Protein AF-A0AAV7X0C7-F1 (afdb_monomer)

Radius of gyration: 17.23 Å; Cα contacts (8 Å, |Δi|>4): 19; chains: 1; bounding box: 35×41×34 Å

Mean predicted aligned error: 14.01 Å

Sequence (75 aa):
MTGGSLFYSPKKVCQIIVACCMLHNLALRRQVPFLQEDGPDGGVVAAVEPVDSEDEEAEEEDINNRNTVIQQYFQ

Solvent-accessible surface area (backbone atoms only — not comparable to full-atom values): 4954 Å² total; per-residue (Å²): 133,92,81,68,74,74,96,50,56,69,72,53,48,51,52,51,54,53,50,50,54,53,51,49,54,49,35,61,78,64,64,54,82,70,81,69,89,84,57,102,63,80,70,73,72,72,76,78,75,82,81,86,70,89,51,67,71,59,55,54,51,52,53,50,54,52,50,50,52,46,59,74,76,70,113

pLDDT: mean 72.28, std 14.35, range [38.5, 91.19]

Structure (mmCIF, N/CA/C/O backbone):
data_AF-A0AAV7X0C7-F1
#
_entry.id   AF-A0AAV7X0C7-F1
#
loop_
_atom_site.group_PDB
_atom_site.id
_atom_site.type_symbol
_atom_site.label_atom_id
_atom_site.label_alt_id
_atom_site.label_comp_id
_atom_site.label_asym_id
_atom_site.label_entity_id
_atom_site.label_seq_id
_atom_site.pdbx_PDB_ins_code
_atom_site.Cartn_x
_atom_site.Cartn_y
_atom_site.Cartn_z
_atom_site.occupancy
_atom_site.B_iso_or_equiv
_atom_site.auth_seq_id
_atom_site.auth_comp_id
_atom_site.auth_asym_id
_atom_site.auth_atom_id
_atom_site.pdbx_PDB_model_num
ATOM 1 N N . MET A 1 1 ? 23.779 -21.097 0.093 1.00 38.50 1 MET A N 1
ATOM 2 C CA . MET A 1 1 ? 23.766 -19.628 -0.081 1.00 38.50 1 MET A CA 1
ATOM 3 C C . MET A 1 1 ? 22.679 -19.299 -1.092 1.00 38.50 1 MET A C 1
ATOM 5 O O . MET A 1 1 ? 22.907 -19.415 -2.287 1.00 38.50 1 MET A O 1
ATOM 9 N N . THR A 1 2 ? 21.462 -19.016 -0.633 1.00 48.38 2 THR A N 1
ATOM 10 C CA . THR A 1 2 ? 20.292 -18.727 -1.480 1.00 48.38 2 THR A CA 1
ATOM 11 C C . THR A 1 2 ? 20.338 -17.277 -1.971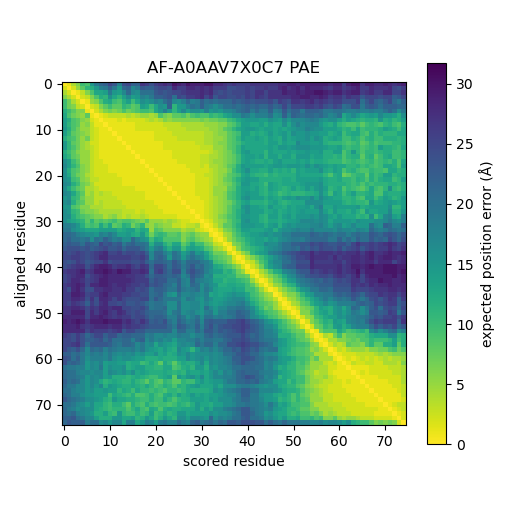 1.00 48.38 2 THR A C 1
ATOM 13 O O . THR A 1 2 ? 19.519 -16.446 -1.610 1.00 48.38 2 THR A O 1
ATOM 16 N N . GLY A 1 3 ? 21.334 -16.962 -2.801 1.00 53.84 3 GLY A N 1
ATOM 17 C CA . GLY A 1 3 ? 21.434 -15.697 -3.536 1.00 53.84 3 GLY A CA 1
ATOM 18 C C . GLY A 1 3 ? 20.597 -15.721 -4.816 1.00 53.84 3 GLY A C 1
ATOM 19 O O . GLY A 1 3 ? 21.109 -15.434 -5.893 1.00 53.84 3 GLY A O 1
ATOM 20 N N . GLY A 1 4 ? 19.338 -16.153 -4.726 1.00 62.25 4 GLY A N 1
ATOM 21 C CA . GLY A 1 4 ? 18.415 -16.115 -5.855 1.00 62.25 4 GLY A CA 1
ATOM 22 C C . GLY A 1 4 ? 17.869 -14.705 -5.985 1.00 62.25 4 GLY A C 1
ATOM 23 O O . GLY A 1 4 ? 16.996 -14.322 -5.211 1.00 62.25 4 GLY A O 1
ATOM 24 N N . SER A 1 5 ? 18.389 -13.919 -6.929 1.00 66.88 5 SER A N 1
ATOM 25 C CA . SER A 1 5 ? 17.730 -12.670 -7.310 1.00 66.88 5 SER A CA 1
ATOM 26 C C . SER A 1 5 ? 16.283 -13.007 -7.673 1.00 66.88 5 SER A C 1
ATOM 28 O O . SER A 1 5 ? 16.041 -13.883 -8.506 1.00 66.88 5 SER A O 1
ATOM 30 N N . LEU A 1 6 ? 15.321 -12.380 -6.992 1.00 64.12 6 LEU A N 1
ATOM 31 C CA . LEU A 1 6 ? 13.911 -12.479 -7.348 1.00 64.12 6 LEU A CA 1
ATOM 32 C C . LEU A 1 6 ? 13.831 -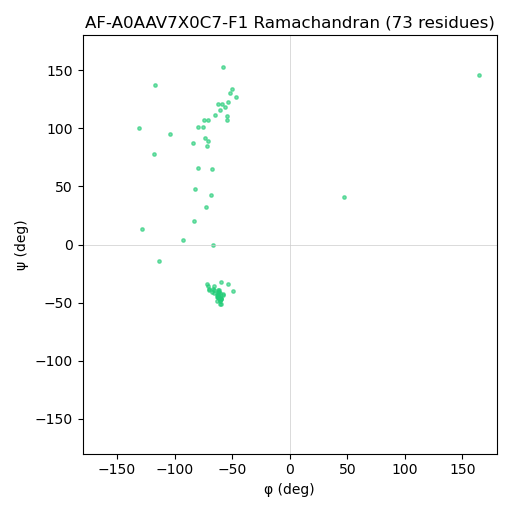12.059 -8.832 1.00 64.12 6 LEU A C 1
ATOM 34 O O . LEU A 1 6 ? 14.107 -10.900 -9.127 1.00 64.12 6 LEU A O 1
ATOM 38 N N . PHE A 1 7 ? 13.532 -12.985 -9.759 1.00 73.75 7 PHE A N 1
ATOM 39 C CA . PHE A 1 7 ? 13.492 -12.773 -11.226 1.00 73.75 7 PHE A CA 1
ATOM 40 C C . PHE A 1 7 ? 12.334 -11.855 -11.667 1.00 73.75 7 PHE A C 1
ATOM 42 O O . PHE A 1 7 ? 11.615 -12.109 -12.632 1.00 73.75 7 PHE A O 1
ATOM 49 N N . TYR A 1 8 ? 12.113 -10.779 -10.933 1.00 80.69 8 TYR A N 1
ATOM 50 C CA . TYR A 1 8 ? 11.029 -9.847 -11.112 1.00 80.69 8 TYR A CA 1
ATOM 51 C C . TYR A 1 8 ? 11.635 -8.499 -11.462 1.00 80.69 8 TYR A C 1
ATOM 53 O O . TYR A 1 8 ? 12.611 -8.052 -10.860 1.00 80.69 8 TYR A O 1
ATOM 61 N N . SER A 1 9 ? 11.035 -7.827 -12.441 1.00 85.44 9 SER A N 1
ATOM 62 C CA . SER A 1 9 ? 11.363 -6.428 -12.676 1.00 85.44 9 SER A CA 1
ATOM 63 C C . SER A 1 9 ? 11.091 -5.620 -11.399 1.00 85.44 9 SER A C 1
ATOM 65 O O . SER A 1 9 ? 10.192 -5.987 -10.634 1.00 85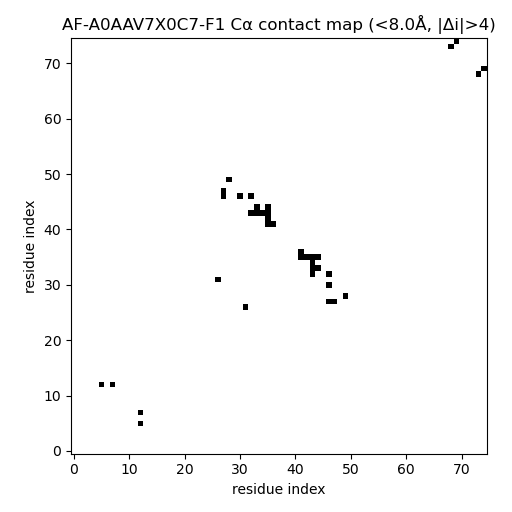.44 9 SER A O 1
ATOM 67 N N . PRO A 1 10 ? 11.789 -4.494 -11.172 1.00 86.31 10 PRO A N 1
ATOM 68 C CA . PRO A 1 10 ? 11.547 -3.646 -10.003 1.00 86.31 10 PRO A CA 1
ATOM 69 C C . PRO A 1 10 ? 10.060 -3.322 -9.804 1.00 86.31 10 PRO A C 1
ATOM 71 O O . PRO A 1 10 ? 9.536 -3.436 -8.701 1.00 86.31 10 PRO A O 1
ATOM 74 N N . LYS A 1 11 ? 9.333 -3.062 -10.900 1.00 86.19 11 LYS A N 1
ATOM 75 C CA . LYS A 1 11 ? 7.879 -2.841 -10.885 1.00 86.19 11 LYS A CA 1
ATOM 76 C C . LYS A 1 11 ? 7.097 -4.021 -10.295 1.00 86.19 11 LYS A C 1
ATOM 78 O O . LYS A 1 11 ? 6.167 -3.812 -9.523 1.00 86.19 11 LYS A O 1
ATOM 83 N N . LYS A 1 12 ? 7.457 -5.256 -10.652 1.00 85.69 12 LYS A N 1
ATOM 84 C CA . LYS A 1 12 ? 6.813 -6.471 -10.132 1.00 85.69 12 LYS A CA 1
ATOM 85 C C . LYS A 1 12 ? 7.154 -6.707 -8.662 1.00 85.69 12 LYS A C 1
ATOM 87 O O . LYS A 1 12 ? 6.260 -7.062 -7.904 1.00 85.69 12 LYS A O 1
ATOM 92 N N . VAL A 1 13 ? 8.39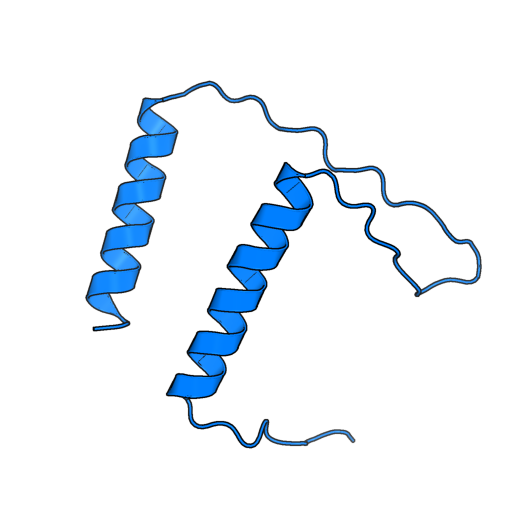4 -6.444 -8.247 1.00 88.19 13 VAL A N 1
ATOM 93 C CA . VAL A 1 13 ? 8.795 -6.523 -6.832 1.00 88.19 13 VAL A CA 1
ATOM 94 C C . VAL A 1 13 ? 8.002 -5.526 -5.985 1.00 88.19 13 VAL A C 1
ATOM 96 O O . VAL A 1 13 ? 7.435 -5.916 -4.969 1.00 88.19 13 VAL A O 1
ATOM 99 N N . CYS A 1 14 ? 7.870 -4.274 -6.432 1.00 87.62 14 CYS A N 1
ATOM 100 C CA . CYS A 1 14 ? 7.065 -3.270 -5.733 1.00 87.62 14 CYS A CA 1
ATOM 101 C C . CYS A 1 14 ? 5.601 -3.706 -5.569 1.00 87.62 14 CYS A C 1
ATOM 103 O O . CYS A 1 14 ? 5.041 -3.578 -4.486 1.00 87.62 14 CYS A O 1
ATOM 105 N N . GLN A 1 15 ? 4.989 -4.273 -6.616 1.00 87.56 15 GLN A N 1
ATOM 106 C CA . GLN A 1 15 ? 3.617 -4.793 -6.544 1.00 87.56 15 GLN A CA 1
ATOM 107 C C . GLN A 1 15 ? 3.475 -5.929 -5.523 1.00 87.56 15 GLN A C 1
ATOM 109 O O . GLN A 1 15 ? 2.489 -5.961 -4.791 1.00 87.56 15 GLN A O 1
ATOM 114 N N . ILE A 1 16 ? 4.456 -6.835 -5.459 1.00 90.38 16 ILE A N 1
ATOM 115 C CA . ILE A 1 16 ? 4.474 -7.927 -4.478 1.00 90.38 16 ILE A CA 1
ATOM 116 C C . ILE A 1 16 ? 4.547 -7.360 -3.058 1.00 90.38 16 ILE A C 1
ATOM 118 O O . ILE A 1 16 ? 3.730 -7.732 -2.222 1.00 90.38 16 ILE A O 1
ATOM 122 N N . ILE A 1 17 ? 5.467 -6.426 -2.796 1.00 89.69 17 ILE A N 1
ATOM 123 C CA . ILE A 1 17 ? 5.627 -5.809 -1.470 1.00 89.69 17 ILE A CA 1
ATOM 124 C C . ILE A 1 17 ? 4.331 -5.111 -1.037 1.00 89.69 17 ILE A C 1
ATOM 126 O O . ILE A 1 17 ? 3.849 -5.341 0.069 1.00 89.69 17 ILE A O 1
ATOM 130 N N . VAL A 1 18 ? 3.721 -4.319 -1.925 1.00 89.94 18 VAL A N 1
ATOM 131 C CA . VAL A 1 18 ? 2.451 -3.633 -1.641 1.00 89.94 18 VAL A CA 1
ATOM 132 C C . VAL A 1 18 ? 1.334 -4.634 -1.330 1.00 89.94 18 VAL A C 1
ATOM 134 O O . VAL A 1 18 ? 0.608 -4.454 -0.351 1.00 89.94 18 VAL A O 1
ATOM 137 N N . ALA A 1 19 ? 1.216 -5.709 -2.115 1.00 90.06 19 ALA A N 1
ATOM 138 C CA . ALA A 1 19 ? 0.238 -6.762 -1.860 1.00 90.06 19 ALA A CA 1
ATOM 139 C C . ALA A 1 19 ? 0.463 -7.435 -0.495 1.00 90.06 19 ALA A C 1
ATOM 141 O O . ALA A 1 19 ? -0.496 -7.639 0.247 1.00 90.06 19 ALA A O 1
ATOM 142 N N . CYS A 1 20 ? 1.716 -7.715 -0.121 1.00 91.19 20 CYS A N 1
ATOM 143 C CA . CYS A 1 20 ? 2.063 -8.250 1.196 1.00 91.19 20 CYS A CA 1
ATOM 144 C C . CYS A 1 20 ? 1.628 -7.314 2.333 1.00 91.19 20 CYS A C 1
ATOM 146 O O . CYS A 1 20 ? 1.007 -7.781 3.285 1.00 91.19 20 CYS A O 1
ATOM 148 N N . CYS A 1 21 ? 1.883 -6.006 2.226 1.00 88.31 21 CYS A N 1
ATOM 149 C CA . CYS A 1 21 ? 1.456 -5.030 3.235 1.00 88.31 21 CYS A CA 1
ATOM 150 C C . CYS A 1 21 ? -0.074 -4.978 3.376 1.00 88.31 21 CYS A C 1
ATOM 152 O O . CYS A 1 21 ? -0.596 -4.976 4.489 1.00 88.31 21 CYS A O 1
ATOM 154 N N . MET A 1 22 ? -0.811 -4.989 2.260 1.00 88.94 22 MET A N 1
ATOM 155 C CA . MET A 1 22 ? -2.279 -5.010 2.289 1.00 88.94 22 MET A CA 1
ATOM 156 C C . MET A 1 22 ? -2.817 -6.277 2.960 1.00 88.94 22 MET A C 1
ATOM 158 O O . MET A 1 22 ? -3.722 -6.199 3.789 1.00 88.94 22 MET A O 1
ATOM 162 N N . LEU A 1 23 ? -2.251 -7.437 2.615 1.00 87.81 23 LEU A N 1
ATOM 163 C CA . LEU A 1 23 ? -2.650 -8.723 3.184 1.00 87.81 23 LEU A CA 1
ATOM 164 C C . LEU A 1 23 ? -2.314 -8.821 4.675 1.00 87.81 23 LEU A C 1
ATOM 166 O O . LEU A 1 23 ? -3.129 -9.340 5.431 1.00 87.81 23 LEU A O 1
ATOM 170 N N . HIS A 1 24 ? -1.172 -8.284 5.109 1.00 85.56 24 HIS A N 1
ATOM 171 C CA . HIS A 1 24 ? -0.802 -8.212 6.522 1.00 85.56 24 HIS A CA 1
ATOM 172 C C . HIS A 1 24 ? -1.818 -7.389 7.319 1.00 85.56 24 HIS A C 1
ATOM 174 O O . HIS A 1 24 ? -2.387 -7.875 8.295 1.00 85.56 24 HIS A O 1
ATOM 180 N N . ASN A 1 25 ? -2.129 -6.184 6.841 1.00 84.12 25 ASN A N 1
ATOM 181 C CA . ASN A 1 25 ? -3.099 -5.309 7.496 1.00 84.12 25 ASN A CA 1
ATOM 182 C C . ASN A 1 25 ? -4.494 -5.948 7.539 1.00 84.12 25 ASN A C 1
ATOM 184 O O . ASN A 1 25 ? -5.205 -5.845 8.537 1.00 84.12 25 ASN A O 1
ATOM 188 N N . LEU A 1 26 ? -4.888 -6.640 6.466 1.00 86.56 26 LEU A N 1
ATOM 189 C CA . LEU A 1 26 ? -6.154 -7.365 6.413 1.00 86.56 26 LEU A CA 1
ATOM 190 C C . LEU A 1 26 ? -6.193 -8.533 7.408 1.00 86.56 26 LEU A C 1
ATOM 192 O O . LEU A 1 26 ? -7.220 -8.742 8.051 1.00 86.56 26 LEU A O 1
ATOM 196 N N . ALA A 1 27 ? -5.097 -9.284 7.526 1.00 83.12 27 ALA A N 1
ATOM 197 C CA . ALA A 1 27 ? -4.976 -10.393 8.464 1.00 83.12 27 ALA A CA 1
ATOM 198 C C . ALA A 1 27 ? -5.080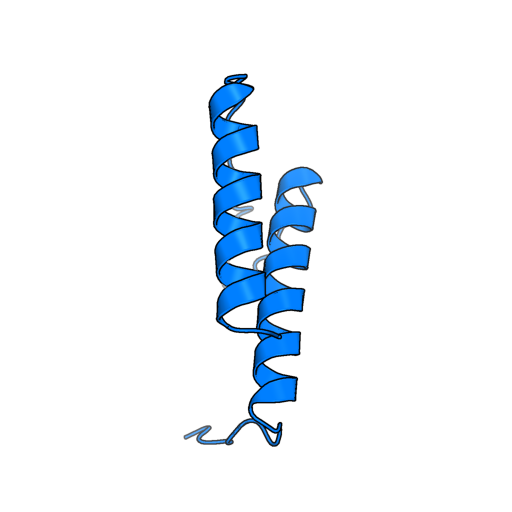 -9.911 9.917 1.00 83.12 27 ALA A C 1
ATOM 200 O O . ALA A 1 27 ? -5.836 -10.504 10.684 1.00 83.12 27 ALA A O 1
ATOM 201 N N . LEU A 1 28 ? -4.414 -8.801 10.260 1.00 83.19 28 LEU A N 1
ATOM 202 C CA . LEU A 1 28 ? -4.516 -8.169 11.580 1.00 83.19 28 LEU A CA 1
ATOM 203 C C . LEU A 1 28 ? -5.954 -7.743 11.896 1.00 83.19 28 LEU A C 1
ATOM 205 O O . LEU A 1 28 ? -6.504 -8.147 12.916 1.00 83.19 28 LEU A O 1
ATOM 209 N N . ARG A 1 29 ? -6.605 -7.007 10.983 1.00 84.81 29 ARG A N 1
ATOM 210 C CA . ARG A 1 29 ? -7.995 -6.541 11.160 1.00 84.81 29 ARG A CA 1
ATOM 211 C C . ARG A 1 29 ? -8.998 -7.677 11.336 1.00 84.81 29 ARG A C 1
ATOM 213 O O . ARG A 1 29 ? -10.011 -7.509 12.001 1.00 84.81 29 ARG A O 1
ATOM 220 N N . ARG A 1 30 ? -8.747 -8.820 10.698 1.00 85.06 30 ARG A N 1
ATOM 221 C CA . ARG A 1 30 ? -9.611 -10.006 10.783 1.00 85.06 30 ARG A CA 1
ATOM 222 C C . ARG A 1 30 ? -9.191 -10.982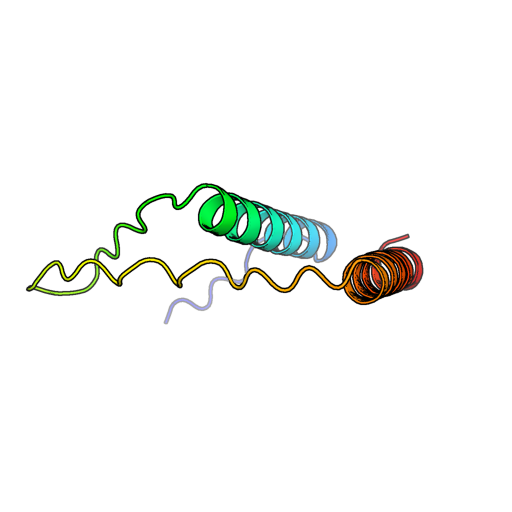 11.878 1.00 85.06 30 ARG A C 1
ATOM 224 O O . ARG A 1 30 ? -9.791 -12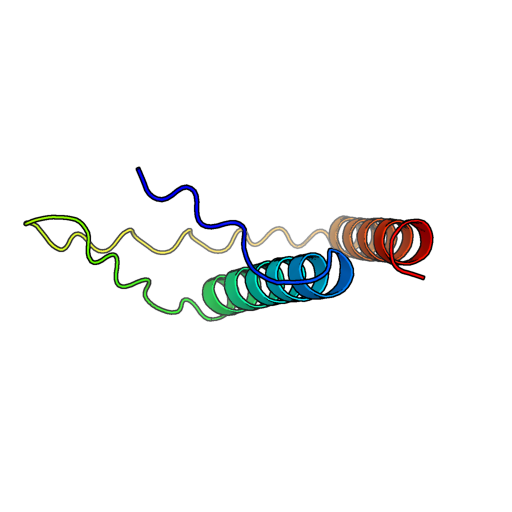.050 11.951 1.00 85.06 30 ARG A O 1
ATOM 231 N N . GLN A 1 31 ? -8.170 -10.646 12.673 1.00 82.50 31 GLN A N 1
ATOM 232 C CA . GLN A 1 31 ? -7.581 -11.528 13.683 1.00 82.50 31 GLN A CA 1
ATOM 233 C C . GLN A 1 31 ? -7.314 -12.934 13.125 1.00 82.50 31 GLN A C 1
ATOM 235 O O . GLN A 1 31 ? -7.593 -13.944 13.771 1.00 82.50 31 GLN A O 1
ATOM 240 N N . VAL A 1 32 ? -6.820 -13.007 11.881 1.00 80.00 32 VAL A N 1
ATOM 241 C CA . VAL A 1 32 ? -6.500 -14.296 11.263 1.00 80.00 32 VAL A CA 1
ATOM 242 C C . VAL A 1 32 ? -5.399 -14.931 12.110 1.00 80.00 32 VAL A C 1
ATOM 244 O O . VAL A 1 32 ? -4.342 -14.312 12.256 1.00 80.00 32 VAL A O 1
ATOM 247 N N . PRO A 1 33 ? -5.619 -16.133 12.674 1.00 69.69 33 PRO A N 1
ATOM 248 C CA . PRO A 1 33 ? -4.623 -16.775 13.513 1.00 69.69 33 PRO A CA 1
ATOM 249 C C . PRO A 1 33 ? -3.365 -17.010 12.681 1.00 69.69 33 PRO A C 1
ATOM 251 O O . PRO A 1 33 ? -3.383 -17.742 11.688 1.00 69.69 33 PRO A O 1
ATOM 254 N N . PHE A 1 34 ? -2.278 -16.345 13.066 1.00 66.19 34 PHE A N 1
ATOM 255 C CA . PHE A 1 34 ? -0.988 -16.546 12.434 1.00 66.19 34 PHE A CA 1
ATOM 256 C C . PHE A 1 34 ? -0.439 -17.881 12.936 1.00 66.19 34 PHE A C 1
ATOM 258 O O . PHE A 1 34 ? 0.024 -17.991 14.071 1.00 66.19 34 PHE A O 1
ATOM 265 N N . LEU A 1 35 ? -0.552 -18.919 12.109 1.00 64.38 35 LEU A N 1
ATOM 266 C CA . LEU A 1 35 ? 0.090 -20.204 12.361 1.00 64.38 35 LEU A CA 1
ATOM 267 C C . LEU A 1 35 ? 1.594 -20.009 12.148 1.00 64.38 35 LEU A C 1
ATOM 269 O O . LEU A 1 35 ? 2.094 -20.115 11.032 1.00 64.38 35 LEU A O 1
ATOM 273 N N . GLN A 1 36 ? 2.304 -19.628 13.205 1.00 55.78 36 GLN A N 1
ATOM 274 C CA . GLN A 1 36 ? 3.757 -19.568 13.182 1.00 55.78 36 GLN A CA 1
ATOM 275 C C . GLN A 1 36 ? 4.291 -21.005 13.238 1.00 55.78 36 GLN A C 1
ATOM 277 O O . GLN A 1 36 ? 4.207 -21.650 14.277 1.00 55.78 36 GLN A O 1
ATOM 282 N N . GLU A 1 37 ? 4.812 -21.526 12.125 1.00 59.81 37 GLU A N 1
ATOM 283 C CA . GLU A 1 37 ? 5.316 -22.912 12.039 1.00 59.81 37 GLU A CA 1
ATOM 284 C C . GLU A 1 37 ? 6.762 -23.094 12.543 1.00 59.81 37 GLU A C 1
ATOM 286 O O . GLU A 1 37 ? 7.403 -24.095 12.237 1.00 59.81 37 GLU A O 1
ATOM 291 N N . ASP A 1 38 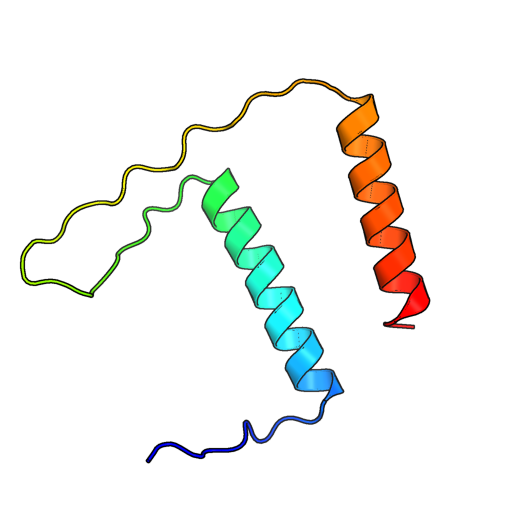? 7.288 -22.175 13.355 1.00 59.25 38 ASP A N 1
ATOM 292 C CA . ASP A 1 38 ? 8.697 -22.203 13.759 1.00 59.25 38 ASP A CA 1
ATOM 293 C C . ASP A 1 38 ? 8.867 -22.376 15.278 1.00 59.25 38 ASP A C 1
ATOM 295 O O . ASP A 1 38 ? 9.170 -21.432 16.007 1.00 59.25 38 ASP A O 1
ATOM 299 N N . GLY A 1 39 ? 8.704 -23.616 15.758 1.00 53.97 39 GLY A N 1
ATOM 300 C CA . GLY A 1 39 ? 9.142 -24.044 17.092 1.00 53.97 39 GLY A CA 1
ATOM 301 C C . GLY A 1 39 ? 8.524 -25.373 17.563 1.00 53.97 39 GLY A C 1
ATOM 302 O O . GLY A 1 39 ? 7.367 -25.640 17.252 1.00 53.97 39 GLY A O 1
ATOM 303 N N . PRO A 1 40 ? 9.244 -26.217 18.339 1.00 53.22 40 PRO A N 1
ATOM 304 C CA . PRO A 1 40 ? 8.710 -27.472 18.897 1.00 53.22 40 PRO A CA 1
ATOM 305 C C . PRO A 1 40 ? 7.598 -27.276 19.944 1.00 53.22 40 PRO A C 1
ATOM 307 O O . PRO A 1 40 ? 7.074 -28.256 20.465 1.00 53.22 40 PRO A O 1
ATOM 310 N N . ASP A 1 41 ? 7.237 -26.033 20.242 1.00 54.53 41 ASP A N 1
ATOM 311 C CA . ASP A 1 41 ? 6.153 -25.664 21.139 1.00 54.53 41 ASP A CA 1
ATOM 312 C C . ASP A 1 41 ? 5.312 -24.628 20.385 1.00 54.53 41 ASP A C 1
ATOM 314 O O . ASP A 1 41 ? 5.741 -23.487 20.214 1.00 54.53 41 ASP A O 1
ATOM 318 N N . GLY A 1 42 ? 4.185 -25.062 19.811 1.00 48.88 42 GLY A N 1
ATOM 319 C CA . GLY A 1 42 ? 3.293 -24.273 18.952 1.00 48.88 42 GLY A CA 1
ATOM 320 C C . GLY A 1 42 ? 2.582 -23.156 19.716 1.00 48.88 42 GLY A C 1
ATOM 321 O O . GLY A 1 42 ? 1.364 -23.180 19.891 1.00 48.88 42 GLY A O 1
ATOM 322 N N . GLY A 1 43 ? 3.355 -22.194 20.210 1.00 45.69 43 GLY A N 1
ATOM 323 C CA . GLY A 1 43 ? 2.879 -21.037 20.940 1.00 45.69 43 GLY A CA 1
ATOM 324 C C . GLY A 1 43 ? 2.157 -20.091 19.997 1.00 45.69 43 GLY A C 1
ATOM 325 O O . GLY A 1 43 ? 2.778 -19.402 19.193 1.00 45.69 43 GLY A O 1
ATOM 326 N N . VAL A 1 44 ? 0.833 -20.047 20.122 1.00 50.97 44 VAL A N 1
ATOM 327 C CA . VAL A 1 44 ? -0.003 -18.992 19.553 1.00 50.97 44 VAL A CA 1
ATOM 328 C C . VAL A 1 44 ? 0.517 -17.641 20.048 1.00 50.97 44 VAL A C 1
ATOM 330 O O . VAL A 1 44 ? 0.369 -17.298 21.220 1.00 50.97 44 VAL A O 1
ATOM 333 N N . VAL A 1 45 ? 1.165 -16.866 19.177 1.00 53.72 45 VAL A N 1
ATOM 334 C CA . VAL A 1 45 ? 1.435 -15.460 19.486 1.00 53.72 45 VAL A CA 1
ATOM 335 C C . VAL A 1 45 ? 0.078 -14.769 19.565 1.00 53.72 45 VAL A C 1
ATOM 337 O O . VAL A 1 45 ? -0.663 -14.718 18.583 1.00 53.72 45 VAL A O 1
ATOM 340 N N . ALA A 1 46 ? -0.298 -14.354 20.777 1.00 53.19 46 ALA A N 1
ATOM 341 C CA . ALA A 1 46 ? -1.575 -13.709 21.037 1.00 53.19 46 ALA A CA 1
ATOM 342 C C . ALA A 1 46 ? -1.746 -12.539 20.062 1.00 53.19 46 ALA A C 1
ATOM 344 O O . ALA A 1 46 ? -0.824 -11.739 19.882 1.00 53.19 46 ALA A O 1
ATOM 345 N N . ALA A 1 47 ? -2.907 -12.496 19.404 1.00 55.75 47 ALA A N 1
ATOM 346 C CA . ALA A 1 47 ? -3.294 -11.395 18.542 1.00 55.75 47 ALA A CA 1
ATOM 347 C C . ALA A 1 47 ? -3.018 -10.084 19.283 1.00 55.75 47 ALA A C 1
ATOM 349 O O . ALA A 1 47 ? -3.419 -9.928 20.435 1.00 55.75 47 ALA A O 1
ATOM 350 N N . VAL A 1 48 ? -2.281 -9.179 18.642 1.00 63.25 48 VAL A N 1
ATOM 351 C CA . VAL A 1 48 ? -2.087 -7.830 19.169 1.00 63.25 48 VAL A CA 1
ATOM 352 C C . VAL A 1 48 ? -3.488 -7.251 19.363 1.00 63.25 48 VAL A C 1
ATOM 354 O O . VAL A 1 48 ? -4.260 -7.208 18.402 1.00 63.25 48 VAL A O 1
ATOM 357 N N . GLU A 1 49 ? -3.837 -6.914 20.605 1.00 58.31 49 GLU A N 1
ATOM 358 C CA . GLU A 1 49 ? -5.127 -6.309 20.941 1.00 58.31 49 GLU A CA 1
ATOM 359 C C . GLU A 1 49 ? -5.359 -5.109 20.003 1.00 58.31 49 GLU A C 1
ATOM 361 O O . GLU A 1 49 ? -4.418 -4.336 19.774 1.00 58.31 49 GLU A O 1
ATOM 366 N N . PRO A 1 50 ? -6.556 -4.967 19.404 1.00 57.56 50 PRO A N 1
ATOM 367 C CA . PRO A 1 50 ? -6.848 -3.828 18.551 1.00 57.56 50 PRO A CA 1
ATOM 368 C C . PRO A 1 50 ? -6.674 -2.551 19.376 1.00 57.56 50 PRO A C 1
ATOM 370 O O . PRO A 1 50 ? -7.296 -2.374 20.420 1.00 57.56 50 PRO A O 1
ATOM 373 N N . VAL A 1 51 ? -5.767 -1.686 18.926 1.00 62.22 51 VAL A N 1
ATOM 374 C CA . VAL A 1 51 ? -5.621 -0.341 19.474 1.00 62.22 51 VAL A CA 1
ATOM 375 C C . VAL A 1 51 ? -6.819 0.453 18.963 1.00 62.22 51 VAL A C 1
ATOM 377 O O . VAL A 1 51 ? -6.788 0.976 17.852 1.00 62.22 51 VAL A O 1
ATOM 380 N N . ASP A 1 52 ? -7.896 0.467 19.746 1.00 56.56 52 ASP A N 1
ATOM 381 C CA . ASP A 1 52 ? -9.021 1.380 19.551 1.00 56.56 52 ASP A CA 1
ATOM 382 C C . ASP A 1 52 ? -8.559 2.792 19.946 1.00 56.56 52 ASP A C 1
ATOM 384 O O . ASP A 1 52 ? -8.713 3.227 21.087 1.00 56.56 52 ASP A O 1
ATOM 388 N N . SER A 1 53 ? -7.922 3.492 19.008 1.00 59.16 53 SER A N 1
ATOM 389 C CA . SER A 1 53 ? -7.701 4.937 19.093 1.00 59.16 53 SER A CA 1
ATOM 390 C C . SER A 1 53 ? -8.690 5.615 18.148 1.00 59.16 53 SER A C 1
ATOM 392 O O . SER A 1 53 ? -8.427 5.718 16.956 1.00 59.16 53 SER A O 1
ATOM 394 N N . GLU A 1 54 ? -9.836 6.049 18.673 1.00 58.97 54 GLU A N 1
ATOM 395 C CA . GLU A 1 54 ? -10.938 6.706 17.942 1.00 58.97 54 GLU A CA 1
ATOM 396 C C . GLU A 1 54 ? -10.618 8.158 17.499 1.00 58.97 54 GLU A C 1
ATOM 398 O O . GLU A 1 54 ? -11.505 9.009 17.447 1.00 58.97 54 GLU A O 1
ATOM 403 N N . ASP A 1 55 ? -9.360 8.477 17.184 1.00 63.38 55 ASP A N 1
ATOM 404 C CA . ASP A 1 55 ? -8.975 9.808 16.700 1.00 63.38 55 ASP A CA 1
ATOM 405 C C . ASP A 1 55 ? -9.211 9.900 15.180 1.00 63.38 55 ASP A C 1
ATOM 407 O O . ASP A 1 55 ? -8.317 9.644 14.373 1.00 63.38 55 ASP A O 1
ATOM 411 N N . GLU A 1 56 ? -10.430 10.279 14.777 1.00 58.47 56 GLU A N 1
ATOM 412 C CA . GLU A 1 56 ? -10.827 10.437 13.362 1.00 58.47 56 GLU A CA 1
ATOM 413 C C . GLU A 1 56 ? -9.880 11.366 12.568 1.00 58.47 56 GLU A C 1
ATOM 415 O O . GLU A 1 56 ? -9.602 11.116 11.393 1.00 58.47 56 GLU A O 1
ATOM 420 N N . GLU A 1 57 ? -9.324 12.405 13.207 1.00 59.69 57 GLU A N 1
ATOM 421 C CA . GLU A 1 57 ? -8.339 13.310 12.587 1.00 59.69 57 GLU A CA 1
ATOM 422 C C . GLU A 1 57 ? -7.011 12.599 12.261 1.00 59.69 57 GLU A C 1
ATOM 424 O O . GLU A 1 57 ? -6.397 12.874 11.227 1.00 59.69 57 GLU A O 1
ATOM 429 N N . ALA A 1 58 ? -6.585 11.650 13.103 1.00 62.38 58 ALA A N 1
ATOM 430 C CA . ALA A 1 58 ? -5.364 10.876 12.887 1.00 62.38 58 ALA A CA 1
ATOM 431 C C . ALA A 1 58 ? -5.530 9.861 11.742 1.00 62.38 58 ALA A C 1
ATOM 433 O O . ALA A 1 58 ? -4.593 9.638 10.971 1.00 62.38 58 ALA A O 1
ATOM 434 N N . GLU A 1 59 ? -6.728 9.287 11.571 1.00 67.75 59 GLU A N 1
ATOM 435 C CA . GLU A 1 59 ? -7.019 8.406 10.434 1.00 67.75 59 GLU A CA 1
ATOM 436 C C . GLU A 1 59 ? -6.984 9.159 9.092 1.00 67.75 59 GLU A C 1
ATOM 438 O O . GLU A 1 59 ? -6.485 8.633 8.089 1.00 67.75 59 GLU A O 1
ATOM 443 N N . GLU A 1 60 ? -7.489 10.396 9.053 1.00 74.06 60 GLU A N 1
ATOM 444 C CA . GLU A 1 60 ? -7.523 11.206 7.832 1.00 74.06 60 GLU A CA 1
ATOM 445 C C . GLU A 1 60 ? -6.118 11.674 7.407 1.00 74.06 60 GLU A C 1
ATOM 447 O O . GLU A 1 60 ? -5.778 11.638 6.215 1.00 74.06 60 GLU A O 1
ATOM 452 N N .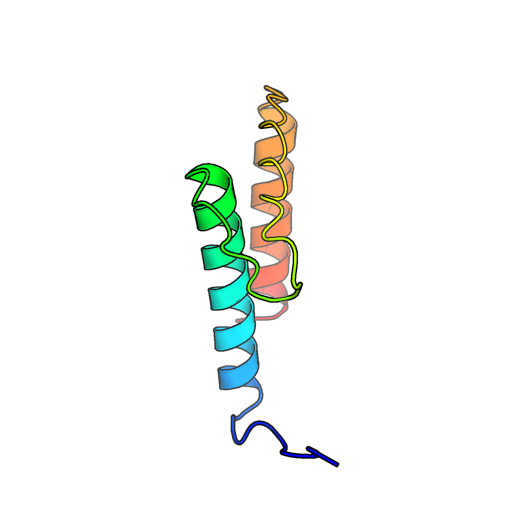 GLU A 1 61 ? -5.260 12.027 8.372 1.00 80.38 61 GLU A N 1
ATOM 453 C CA . GLU A 1 61 ? -3.849 12.348 8.124 1.00 80.38 61 GLU A CA 1
ATOM 454 C C . GLU A 1 61 ? -3.089 11.142 7.552 1.00 80.38 61 GLU A C 1
ATOM 456 O O . GLU A 1 61 ? -2.403 11.264 6.530 1.00 80.38 61 GLU A O 1
ATOM 461 N N . ASP A 1 62 ? -3.273 9.950 8.124 1.00 78.00 62 ASP A N 1
ATOM 462 C CA . ASP A 1 62 ? -2.630 8.721 7.648 1.00 78.00 62 ASP A CA 1
ATOM 463 C C . ASP A 1 62 ? -3.056 8.354 6.218 1.00 78.00 62 ASP A C 1
ATOM 465 O O . ASP A 1 62 ? -2.241 7.932 5.381 1.00 78.00 62 ASP A O 1
ATOM 469 N N . ILE A 1 63 ? -4.338 8.546 5.890 1.00 81.06 63 ILE A N 1
ATOM 470 C CA . ILE A 1 63 ? -4.853 8.341 4.533 1.00 81.06 63 ILE A CA 1
ATOM 471 C C . ILE A 1 63 ? -4.201 9.326 3.556 1.00 81.06 63 ILE A C 1
ATOM 473 O O . ILE A 1 63 ? -3.767 8.908 2.473 1.00 81.06 63 ILE A O 1
ATOM 477 N N . ASN A 1 64 ? -4.094 10.602 3.927 1.00 86.44 64 ASN A N 1
ATOM 478 C CA . ASN A 1 64 ? -3.496 11.637 3.086 1.00 86.44 64 ASN A CA 1
ATOM 479 C C . ASN A 1 64 ? -1.990 11.437 2.893 1.00 86.44 64 ASN A C 1
ATOM 481 O O . ASN A 1 64 ? -1.496 11.541 1.761 1.00 86.44 64 ASN A O 1
ATOM 485 N N . ASN A 1 65 ? -1.264 11.062 3.945 1.00 84.56 65 ASN A N 1
ATOM 486 C CA . ASN A 1 65 ? 0.160 10.751 3.865 1.00 84.56 65 ASN A CA 1
ATOM 487 C C . ASN A 1 65 ? 0.409 9.548 2.952 1.00 84.56 65 ASN A C 1
ATOM 489 O O . ASN A 1 65 ? 1.250 9.610 2.049 1.00 84.56 65 ASN A O 1
ATOM 493 N N . ARG A 1 66 ? -0.380 8.476 3.100 1.00 85.00 66 ARG A N 1
ATOM 494 C CA . ARG A 1 66 ? -0.305 7.304 2.217 1.00 85.00 66 ARG A CA 1
ATOM 495 C C . ARG A 1 66 ? -0.576 7.668 0.757 1.00 85.00 66 ARG A C 1
ATOM 497 O O . ARG A 1 66 ? 0.177 7.248 -0.122 1.00 85.00 66 ARG A O 1
ATOM 504 N N . ASN A 1 67 ? -1.622 8.447 0.485 1.00 85.56 67 ASN A N 1
ATOM 505 C CA . ASN A 1 67 ? -1.953 8.878 -0.875 1.00 85.56 67 ASN A CA 1
ATOM 506 C C . ASN A 1 67 ? -0.837 9.733 -1.487 1.00 85.56 67 ASN A C 1
ATOM 508 O O . ASN A 1 67 ? -0.485 9.530 -2.649 1.00 85.56 67 ASN A O 1
ATOM 512 N N . THR A 1 68 ? -0.235 10.626 -0.700 1.00 90.06 68 THR A N 1
ATOM 513 C CA . THR A 1 68 ? 0.892 11.466 -1.127 1.00 90.06 68 THR A CA 1
ATOM 514 C C . THR A 1 68 ? 2.092 10.620 -1.548 1.00 90.06 68 THR A C 1
ATOM 516 O O . THR A 1 68 ? 2.623 10.805 -2.642 1.00 90.06 68 THR A O 1
ATOM 519 N N . VAL A 1 69 ? 2.478 9.627 -0.739 1.00 83.50 69 VAL A N 1
ATOM 520 C CA . VAL A 1 69 ? 3.584 8.711 -1.067 1.00 83.50 69 VAL A CA 1
ATOM 521 C C . VAL A 1 69 ? 3.276 7.902 -2.331 1.00 83.50 69 VAL A C 1
ATOM 523 O O . VAL A 1 69 ? 4.134 7.767 -3.204 1.00 83.50 69 VAL A O 1
ATOM 526 N N . ILE A 1 70 ? 2.050 7.390 -2.478 1.00 82.31 70 ILE A N 1
ATOM 527 C CA . ILE A 1 70 ? 1.659 6.629 -3.674 1.00 82.31 70 ILE A CA 1
ATOM 528 C C . ILE A 1 70 ? 1.781 7.497 -4.929 1.00 82.31 70 ILE A C 1
ATOM 530 O O . ILE A 1 70 ? 2.399 7.078 -5.908 1.00 82.31 70 ILE A O 1
ATOM 534 N N . GLN A 1 71 ? 1.241 8.714 -4.885 1.00 81.06 71 GLN A N 1
ATOM 535 C CA . GLN A 1 71 ? 1.316 9.652 -6.001 1.00 81.06 71 GLN A CA 1
ATOM 536 C C . GLN A 1 71 ? 2.769 10.024 -6.322 1.00 81.06 71 GLN A C 1
ATOM 538 O O . GLN A 1 71 ? 3.141 10.095 -7.487 1.00 81.06 71 GLN A O 1
ATOM 543 N N . GLN A 1 72 ? 3.615 10.237 -5.320 1.00 83.69 72 GLN A N 1
ATOM 544 C CA . GLN A 1 72 ? 4.987 10.683 -5.550 1.00 83.69 72 GLN A CA 1
ATOM 545 C C . GLN A 1 72 ? 5.889 9.599 -6.158 1.00 83.69 72 GLN A C 1
ATOM 547 O O . GLN A 1 72 ? 6.764 9.918 -6.961 1.00 83.69 72 GLN A O 1
ATOM 552 N N . TYR A 1 73 ? 5.704 8.334 -5.772 1.00 76.31 73 TYR A N 1
ATOM 553 C CA . TYR A 1 73 ? 6.669 7.273 -6.085 1.00 76.31 73 TYR A CA 1
ATOM 554 C C . TYR A 1 73 ? 6.153 6.191 -7.038 1.00 76.31 73 TYR A C 1
ATOM 556 O O . TYR A 1 73 ? 6.958 5.408 -7.545 1.00 76.31 73 TYR A O 1
ATOM 564 N N . PHE A 1 74 ? 4.841 6.115 -7.280 1.00 72.94 74 PHE A N 1
ATOM 565 C CA . PHE A 1 74 ? 4.230 4.998 -8.010 1.00 72.94 74 PHE A CA 1
ATOM 566 C C . PHE A 1 74 ? 3.322 5.409 -9.186 1.00 72.94 74 PHE A C 1
ATOM 568 O O . PHE A 1 74 ? 2.608 4.545 -9.702 1.00 72.94 74 PHE A O 1
ATOM 575 N N . GLN A 1 75 ? 3.364 6.677 -9.621 1.00 56.97 75 GLN A N 1
ATOM 576 C CA . GLN A 1 75 ? 2.751 7.139 -10.880 1.00 56.97 75 GLN A CA 1
ATOM 577 C C . GLN A 1 75 ? 3.523 6.662 -12.119 1.00 56.97 75 GLN A C 1
ATOM 579 O O . GLN A 1 75 ? 4.774 6.713 -12.107 1.00 56.97 75 GLN A O 1
#

Foldseek 3Di:
DPPDDPPDDPLRVVVVVVVVVVVVVVCLVVVPFPQPVPDPDRDRPPRDPPPPPVPPVVVVVVVVVVVVVCVVPPD

Organism: Pleurodeles waltl (NCBI:txid8319)

Secondary structure (DSSP, 8-state):
-------S-HHHHHHHHHHHHHHHHHHHHTT-------SSS----PPPPP-----HHHHHHHHHHHHHHHHHHH-